Protein AF-A0AA41V0Y3-F1 (afdb_monomer)

Radius of gyration: 14.24 Å; Cα contacts (8 Å, |Δi|>4): 63; chains: 1; bounding box: 28×35×29 Å

Sequence (74 aa):
MQMLNDRGCLVGDFEVNETRAGFLAKFGDTFKTEDLDIKKSKRNDNTDEIYVFFADESKVGSKTVKTCCNPDEE

Structure (mmCIF, N/CA/C/O backbone):
data_AF-A0AA41V0Y3-F1
#
_entry.id   AF-A0AA41V0Y3-F1
#
loop_
_atom_site.group_PDB
_atom_site.id
_atom_site.type_symbol
_atom_site.label_atom_id
_atom_site.label_alt_id
_atom_site.label_comp_id
_atom_site.label_asym_id
_atom_site.label_entity_id
_atom_site.label_seq_id
_atom_site.pdbx_PDB_ins_code
_atom_site.Cartn_x
_atom_site.Cartn_y
_atom_site.Cartn_z
_atom_site.occupancy
_atom_site.B_iso_or_equiv
_atom_site.auth_seq_id
_atom_site.auth_comp_id
_atom_site.auth_asym_id
_atom_site.auth_atom_id
_atom_site.pdbx_PDB_model_num
ATOM 1 N N . MET A 1 1 ? -3.606 -3.574 -3.379 1.00 90.25 1 MET A N 1
ATOM 2 C CA . MET A 1 1 ? -2.308 -3.749 -4.073 1.00 90.25 1 MET A CA 1
ATOM 3 C C . MET A 1 1 ? -2.406 -3.906 -5.597 1.00 90.25 1 MET A C 1
ATOM 5 O O . MET A 1 1 ? -1.453 -3.543 -6.275 1.00 90.25 1 MET A O 1
ATOM 9 N N . GLN A 1 2 ? -3.540 -4.350 -6.166 1.00 91.50 2 GLN A N 1
ATOM 10 C CA . GLN A 1 2 ? -3.708 -4.506 -7.630 1.00 91.50 2 GLN A CA 1
ATOM 11 C C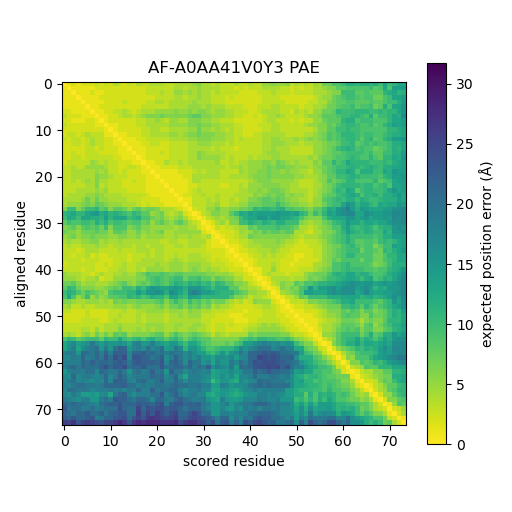 . GLN A 1 2 ? -3.393 -3.234 -8.439 1.00 91.50 2 GLN A C 1
ATOM 13 O O . GLN A 1 2 ? -2.657 -3.304 -9.414 1.00 91.50 2 GLN A O 1
ATOM 18 N N . MET A 1 3 ? -3.864 -2.065 -7.987 1.00 93.38 3 MET A N 1
ATOM 19 C CA . MET A 1 3 ? -3.596 -0.770 -8.634 1.00 93.38 3 MET A CA 1
ATOM 20 C C . MET A 1 3 ? -2.096 -0.457 -8.782 1.00 93.38 3 MET A C 1
ATOM 22 O O . MET A 1 3 ? -1.681 0.094 -9.796 1.00 93.38 3 MET A O 1
ATOM 26 N N . LEU A 1 4 ? -1.278 -0.786 -7.778 1.00 91.12 4 LEU A N 1
ATOM 27 C CA . LEU A 1 4 ? 0.167 -0.544 -7.828 1.00 91.12 4 LEU A CA 1
ATOM 28 C C . LEU A 1 4 ? 0.854 -1.529 -8.782 1.00 91.12 4 LEU A C 1
ATOM 30 O O . LEU A 1 4 ? 1.749 -1.136 -9.526 1.00 91.12 4 LEU A O 1
ATOM 34 N N . ASN A 1 5 ? 0.398 -2.784 -8.815 1.00 91.19 5 ASN A N 1
ATOM 35 C CA . ASN A 1 5 ? 0.922 -3.786 -9.742 1.00 91.19 5 ASN A CA 1
ATOM 36 C C . ASN A 1 5 ? 0.648 -3.409 -11.209 1.00 91.19 5 ASN A C 1
ATOM 38 O O . ASN A 1 5 ? 1.549 -3.491 -12.038 1.00 91.19 5 ASN A O 1
ATOM 42 N N . ASP A 1 6 ? -0.563 -2.929 -11.513 1.00 91.31 6 ASP A N 1
ATOM 43 C CA . ASP A 1 6 ? -0.952 -2.467 -12.856 1.00 91.31 6 ASP A CA 1
ATOM 44 C C . ASP A 1 6 ? -0.105 -1.271 -13.333 1.00 91.31 6 ASP A C 1
ATOM 46 O O . ASP A 1 6 ? 0.265 -1.170 -14.500 1.00 91.31 6 ASP A O 1
ATOM 50 N N . ARG A 1 7 ? 0.321 -0.413 -12.398 1.00 89.06 7 ARG A N 1
ATOM 51 C CA . ARG A 1 7 ? 1.239 0.712 -12.654 1.00 89.06 7 ARG A CA 1
ATOM 52 C C . ARG A 1 7 ? 2.713 0.311 -12.795 1.00 89.06 7 ARG A C 1
ATOM 54 O O . ARG A 1 7 ? 3.563 1.182 -12.980 1.00 89.06 7 ARG A O 1
ATOM 61 N N . GLY A 1 8 ? 3.037 -0.979 -12.697 1.00 89.00 8 GLY A N 1
ATOM 62 C CA . GLY A 1 8 ? 4.408 -1.484 -12.805 1.00 89.00 8 GLY A CA 1
ATOM 63 C C . GLY A 1 8 ? 5.257 -1.305 -11.541 1.00 89.00 8 GLY A C 1
ATOM 64 O O . GLY A 1 8 ? 6.488 -1.397 -11.610 1.00 89.00 8 GLY A O 1
ATOM 65 N N . CYS A 1 9 ? 4.633 -1.058 -10.384 1.00 91.12 9 CYS A N 1
ATOM 66 C CA . CYS A 1 9 ? 5.332 -1.093 -9.100 1.00 91.12 9 CYS A CA 1
ATOM 67 C C . CYS A 1 9 ? 5.755 -2.521 -8.740 1.00 91.12 9 CYS A C 1
ATOM 69 O O . CYS A 1 9 ? 5.156 -3.510 -9.174 1.00 91.12 9 CYS A O 1
ATOM 71 N N . LEU A 1 10 ? 6.788 -2.634 -7.906 1.00 90.62 10 LEU A N 1
ATOM 72 C CA . LEU A 1 10 ? 7.221 -3.918 -7.373 1.00 90.62 10 LEU A CA 1
ATOM 73 C C . LEU A 1 10 ? 6.229 -4.415 -6.308 1.00 90.62 10 LEU A C 1
ATOM 75 O O . LEU A 1 10 ? 6.344 -4.102 -5.124 1.00 90.62 10 LEU A O 1
ATOM 79 N N . VAL A 1 11 ? 5.239 -5.185 -6.750 1.00 91.19 11 VAL A N 1
ATOM 80 C CA . VAL A 1 11 ? 4.215 -5.805 -5.902 1.00 91.19 11 VAL A CA 1
ATOM 81 C C . VAL A 1 11 ? 4.300 -7.319 -6.052 1.00 91.19 11 VAL A C 1
ATOM 83 O O . VAL A 1 11 ? 4.327 -7.822 -7.175 1.00 91.19 11 VAL A O 1
ATOM 86 N N . GLY A 1 12 ? 4.358 -8.036 -4.931 1.00 90.06 12 GLY A N 1
ATOM 87 C CA . GLY A 1 12 ? 4.329 -9.499 -4.928 1.00 90.06 12 GLY A CA 1
ATOM 88 C C . GLY A 1 12 ? 2.909 -10.059 -5.048 1.00 90.06 12 GLY A C 1
ATOM 89 O O . GLY A 1 12 ? 1.952 -9.460 -4.556 1.00 90.06 12 GLY A O 1
ATOM 90 N N . ASP A 1 13 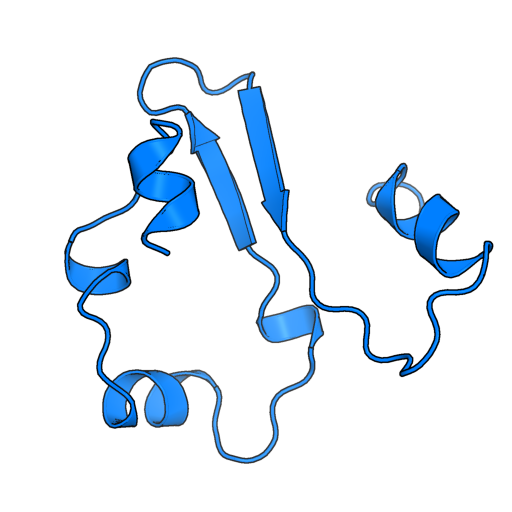? 2.762 -11.254 -5.628 1.00 89.62 13 ASP A N 1
ATOM 91 C CA . ASP A 1 13 ? 1.465 -11.944 -5.728 1.00 89.62 13 ASP A CA 1
ATOM 92 C C . ASP A 1 13 ? 0.799 -12.169 -4.366 1.00 89.62 13 ASP A C 1
ATOM 94 O O . ASP A 1 13 ? -0.426 -12.128 -4.263 1.00 89.62 13 ASP A O 1
ATOM 98 N N . PHE A 1 14 ? 1.588 -12.357 -3.305 1.00 90.62 14 PHE A N 1
ATOM 99 C CA . PHE A 1 14 ? 1.073 -12.502 -1.942 1.00 90.62 14 PHE A CA 1
ATOM 100 C C . PHE A 1 14 ? 0.410 -11.218 -1.421 1.00 90.62 14 PHE A C 1
ATOM 102 O O . PHE A 1 14 ? -0.538 -11.300 -0.652 1.00 90.62 14 PHE A O 1
ATOM 109 N N . GLU A 1 15 ? 0.861 -10.037 -1.859 1.00 89.00 15 GLU A N 1
ATOM 110 C CA . GLU A 1 15 ? 0.266 -8.752 -1.470 1.00 89.00 15 GLU A CA 1
ATOM 111 C C . GLU A 1 15 ? -1.054 -8.501 -2.210 1.00 89.00 15 GLU A C 1
ATOM 113 O O . GLU A 1 15 ? -1.952 -7.823 -1.710 1.00 89.00 15 GLU A O 1
ATOM 118 N N . VAL A 1 16 ? -1.170 -9.032 -3.430 1.00 91.12 16 VAL A N 1
ATOM 119 C CA . VAL A 1 16 ? -2.392 -8.965 -4.239 1.00 91.12 16 VAL A CA 1
ATOM 120 C C . VAL A 1 16 ? -3.439 -9.963 -3.750 1.00 91.12 16 VAL A C 1
ATOM 122 O O . VAL A 1 16 ? -4.619 -9.619 -3.705 1.00 91.12 16 VAL A O 1
ATOM 125 N N . ASN A 1 17 ? -3.004 -11.165 -3.372 1.00 92.69 17 ASN A N 1
ATOM 126 C CA . ASN A 1 17 ? -3.855 -12.262 -2.913 1.00 92.69 17 ASN A CA 1
ATOM 127 C C . ASN A 1 17 ? -3.949 -12.353 -1.378 1.00 92.69 17 ASN A C 1
ATOM 129 O O . ASN A 1 17 ? -4.361 -13.386 -0.848 1.00 92.69 17 ASN A O 1
ATOM 133 N N . GLU A 1 18 ? -3.561 -11.297 -0.656 1.00 92.12 18 GLU A N 1
ATOM 134 C CA . GLU A 1 18 ? -3.639 -11.251 0.805 1.00 92.12 18 GLU A CA 1
ATOM 135 C C . GLU A 1 18 ? -5.090 -11.477 1.254 1.00 92.12 18 GLU A C 1
ATOM 137 O O . GLU A 1 18 ? -6.037 -10.866 0.748 1.00 92.12 18 GLU A O 1
ATOM 142 N N . THR A 1 19 ? -5.276 -12.389 2.207 1.00 93.19 19 THR A N 1
ATOM 143 C CA . THR A 1 19 ? -6.614 -12.728 2.697 1.00 93.19 19 THR A CA 1
ATOM 144 C C . THR A 1 19 ? -7.055 -11.744 3.772 1.00 93.19 19 THR A C 1
ATOM 146 O O . THR A 1 19 ? -6.235 -11.205 4.511 1.00 93.19 19 THR A O 1
ATOM 149 N N . ARG A 1 20 ? -8.371 -11.565 3.948 1.00 88.44 20 ARG A N 1
ATOM 150 C CA . ARG A 1 20 ? -8.912 -10.736 5.042 1.00 88.44 20 ARG A CA 1
ATOM 151 C C . ARG A 1 20 ? -8.389 -11.172 6.416 1.00 88.44 20 ARG A C 1
ATOM 153 O O . ARG A 1 20 ? -8.099 -10.325 7.250 1.00 88.44 20 ARG A O 1
ATOM 160 N N . ALA A 1 21 ? -8.276 -12.479 6.650 1.00 91.00 21 ALA A N 1
ATOM 161 C CA . ALA A 1 21 ? -7.763 -13.012 7.908 1.00 91.00 21 ALA A CA 1
ATOM 162 C C . ALA A 1 21 ? -6.273 -12.684 8.104 1.00 91.00 21 ALA A C 1
ATOM 164 O O . ALA A 1 21 ? -5.892 -12.269 9.192 1.00 91.00 21 ALA A O 1
ATOM 165 N N . GLY A 1 22 ? -5.453 -12.811 7.054 1.00 89.69 22 GLY A N 1
ATOM 166 C CA . GLY A 1 22 ? -4.038 -12.422 7.085 1.00 89.69 22 GLY A CA 1
ATOM 167 C C . GLY A 1 22 ? -3.846 -10.920 7.298 1.00 89.69 22 GLY A C 1
ATOM 168 O O . GLY A 1 22 ? -3.014 -10.510 8.104 1.00 89.69 22 GLY A O 1
ATOM 169 N N . PHE A 1 23 ? -4.692 -10.102 6.670 1.00 89.06 23 PHE A N 1
ATOM 170 C CA . PHE A 1 23 ? -4.730 -8.660 6.896 1.00 89.06 23 PHE A CA 1
ATOM 171 C C . PHE A 1 23 ? -5.062 -8.316 8.357 1.00 89.06 23 PHE A C 1
ATOM 173 O O . PHE A 1 23 ? -4.306 -7.599 9.002 1.00 89.06 23 PHE A O 1
ATOM 180 N N . LEU A 1 24 ? -6.137 -8.880 8.918 1.00 88.81 24 LEU A N 1
ATOM 181 C CA . LEU A 1 24 ? -6.507 -8.659 10.324 1.00 88.81 24 LEU A CA 1
ATOM 182 C C . LEU A 1 24 ? -5.462 -9.212 11.304 1.00 88.81 24 LEU A C 1
ATOM 184 O O . LEU A 1 24 ? -5.282 -8.652 12.376 1.00 88.81 24 LEU A O 1
ATOM 188 N N . ALA A 1 25 ? -4.751 -10.284 10.951 1.00 89.62 25 ALA A N 1
ATOM 189 C CA . ALA A 1 25 ? -3.655 -10.800 11.768 1.00 89.62 25 ALA A CA 1
ATOM 190 C C . ALA A 1 25 ? -2.433 -9.863 11.775 1.00 89.62 25 ALA A C 1
ATOM 192 O O . ALA A 1 25 ? -1.721 -9.811 12.774 1.00 89.62 25 ALA A O 1
ATOM 193 N N . LYS A 1 26 ? -2.194 -9.134 10.676 1.00 86.00 26 LYS A N 1
ATOM 194 C CA . LYS A 1 26 ? -1.115 -8.142 10.561 1.00 86.00 26 LYS A CA 1
ATOM 195 C C . LYS A 1 26 ? -1.444 -6.835 11.281 1.00 86.00 26 LYS A C 1
ATOM 197 O O . LYS A 1 26 ? -0.618 -6.352 12.041 1.00 86.00 26 LYS A O 1
ATOM 202 N N . PHE A 1 27 ? -2.635 -6.292 11.038 1.00 83.38 27 PHE A N 1
ATOM 203 C CA . PHE A 1 27 ? -3.022 -4.943 11.468 1.00 83.38 27 PHE A CA 1
ATOM 204 C C . PHE A 1 27 ? -3.872 -4.924 12.748 1.00 83.38 27 PHE A C 1
ATOM 206 O O . PHE A 1 27 ? -3.996 -3.895 13.407 1.00 83.38 27 PHE A O 1
ATOM 213 N N . GLY A 1 28 ? -4.442 -6.064 13.141 1.00 82.88 28 GLY A N 1
ATOM 214 C CA . GLY A 1 28 ? -5.349 -6.161 14.280 1.00 82.88 28 GLY A CA 1
ATOM 215 C C . GLY A 1 28 ? -6.730 -5.553 14.016 1.00 82.88 28 GLY A C 1
ATOM 216 O O . GLY A 1 28 ? -7.077 -5.183 12.894 1.00 82.88 28 GLY A O 1
ATOM 217 N N . ASP A 1 29 ? -7.534 -5.482 15.079 1.00 75.06 29 ASP A N 1
ATOM 218 C CA . ASP A 1 29 ? -8.877 -4.875 15.058 1.00 75.06 29 ASP A CA 1
ATOM 219 C C . ASP A 1 29 ? -8.810 -3.340 15.203 1.00 75.06 29 ASP A C 1
ATOM 221 O O . ASP A 1 29 ? -9.638 -2.617 14.656 1.00 75.06 29 ASP A O 1
ATOM 225 N N . THR A 1 30 ? -7.764 -2.842 15.876 1.00 75.81 30 THR A N 1
ATOM 226 C CA . THR A 1 30 ? -7.477 -1.413 16.050 1.00 75.81 30 THR A CA 1
ATOM 227 C C . THR A 1 30 ? -6.191 -1.061 15.310 1.00 75.81 30 THR A C 1
ATOM 229 O O . THR A 1 30 ? -5.105 -1.132 15.884 1.00 75.81 30 THR A O 1
ATOM 232 N N . PHE A 1 31 ? -6.311 -0.671 14.044 1.00 75.50 31 PHE A N 1
ATOM 233 C CA . PHE A 1 31 ? -5.200 -0.129 13.263 1.00 75.50 31 PHE A CA 1
ATOM 234 C C . PHE A 1 31 ? -5.340 1.386 13.121 1.00 75.50 31 PHE A C 1
ATOM 236 O O . PHE A 1 31 ? -6.447 1.925 13.077 1.00 75.50 31 PHE A O 1
ATOM 243 N N . LYS A 1 32 ? -4.203 2.077 13.053 1.00 79.88 32 LYS A N 1
ATOM 244 C CA . LYS A 1 32 ? -4.152 3.482 12.641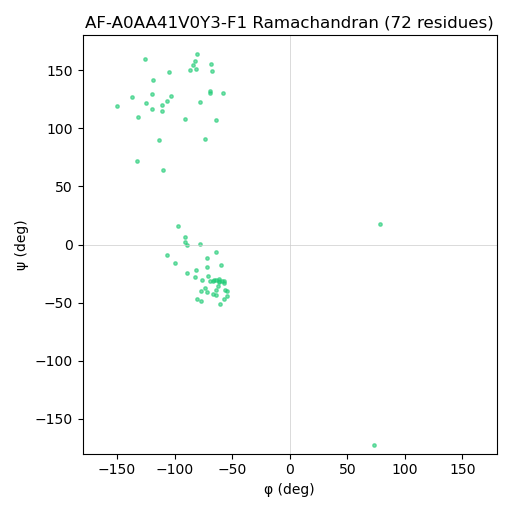 1.00 79.88 32 LYS A CA 1
ATOM 245 C C . LYS A 1 32 ? -4.058 3.542 11.124 1.00 79.88 32 LYS A C 1
ATOM 247 O O . LYS A 1 32 ? -3.483 2.644 10.514 1.00 79.88 32 LYS A O 1
ATOM 252 N N . THR A 1 33 ? -4.588 4.596 10.514 1.00 81.06 33 THR A N 1
ATOM 253 C CA . THR A 1 33 ? -4.483 4.766 9.060 1.00 81.06 33 T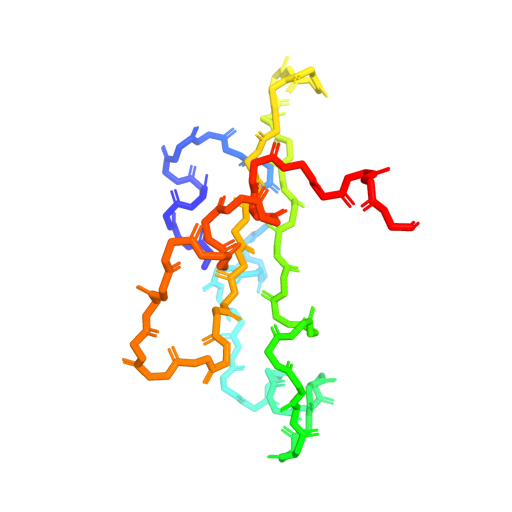HR A CA 1
ATOM 254 C C . THR A 1 33 ? -3.032 4.886 8.589 1.00 81.06 33 THR A C 1
ATOM 256 O O . THR A 1 33 ? -2.726 4.395 7.511 1.00 81.06 33 THR A O 1
ATOM 259 N N . GLU A 1 34 ? -2.147 5.427 9.432 1.00 79.38 34 GLU A N 1
ATOM 260 C CA . GLU A 1 34 ? -0.692 5.517 9.216 1.00 79.38 34 GLU A CA 1
ATOM 261 C C . GLU A 1 34 ? -0.033 4.142 9.014 1.00 79.38 34 GLU A C 1
ATOM 263 O O . GLU A 1 34 ? 0.929 4.010 8.266 1.00 79.38 34 GLU A O 1
ATOM 268 N N . ASP A 1 35 ? -0.564 3.090 9.648 1.00 82.31 35 ASP A N 1
ATOM 269 C CA . ASP A 1 35 ? -0.036 1.725 9.503 1.00 82.31 35 ASP A CA 1
ATOM 270 C C . ASP A 1 35 ? -0.362 1.143 8.113 1.00 82.31 35 ASP A C 1
ATOM 272 O O . ASP A 1 35 ? 0.289 0.217 7.635 1.00 82.31 35 ASP A O 1
ATOM 276 N N . LEU A 1 36 ? -1.359 1.719 7.429 1.00 87.06 36 LEU A N 1
ATOM 277 C CA . LEU A 1 36 ? -1.770 1.341 6.078 1.00 87.06 36 LEU A CA 1
ATOM 278 C C . LEU A 1 36 ? -1.049 2.131 4.984 1.00 87.06 36 LEU A C 1
ATOM 280 O O . LEU A 1 36 ? -1.406 1.987 3.810 1.00 87.06 36 LEU A O 1
AT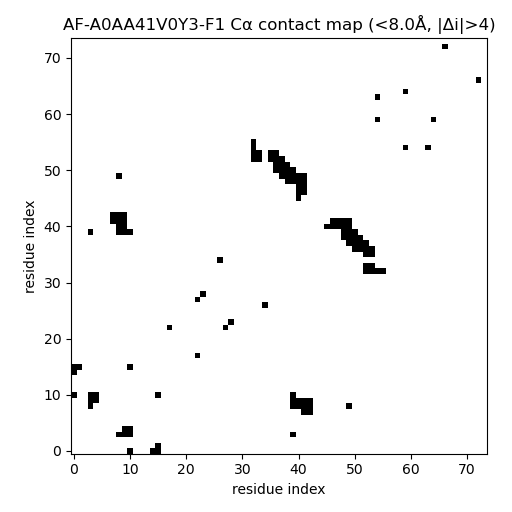OM 284 N N . ASP A 1 37 ? -0.063 2.950 5.340 1.00 87.12 37 ASP A N 1
ATOM 285 C CA . ASP A 1 37 ? 0.711 3.709 4.372 1.00 87.12 37 ASP A CA 1
ATOM 286 C C . ASP A 1 37 ? 1.596 2.776 3.537 1.00 87.12 37 ASP A C 1
ATOM 288 O O . ASP A 1 37 ? 2.311 1.897 4.023 1.00 87.12 37 ASP A O 1
ATOM 292 N N . ILE A 1 38 ? 1.526 2.949 2.221 1.00 89.75 38 ILE A N 1
ATOM 293 C CA . ILE A 1 38 ? 2.173 2.087 1.241 1.00 89.75 38 ILE A CA 1
ATOM 294 C C . ILE A 1 38 ? 3.150 2.924 0.431 1.00 89.75 38 ILE A C 1
ATOM 296 O O . ILE A 1 38 ? 2.755 3.787 -0.354 1.00 89.75 38 ILE A O 1
ATOM 300 N N . LYS A 1 39 ? 4.434 2.586 0.542 1.00 89.06 39 LYS A N 1
ATOM 301 C CA . LYS A 1 39 ? 5.499 3.111 -0.311 1.00 89.06 39 LYS A CA 1
ATOM 302 C C . LYS A 1 39 ? 6.026 2.005 -1.222 1.00 89.06 39 LYS A C 1
ATOM 304 O O . LYS A 1 39 ? 6.480 0.967 -0.739 1.00 89.06 39 LYS A O 1
ATOM 309 N N . LYS A 1 40 ? 5.937 2.194 -2.542 1.00 90.25 40 LYS A N 1
ATOM 310 C CA . LYS A 1 40 ? 6.410 1.213 -3.533 1.00 90.25 40 LYS A CA 1
ATOM 311 C C . LYS A 1 40 ? 7.160 1.877 -4.680 1.00 90.25 40 LYS A C 1
ATOM 313 O O . LYS A 1 40 ? 6.611 2.729 -5.375 1.00 90.25 40 LYS A O 1
ATOM 318 N N . SER A 1 41 ? 8.371 1.404 -4.934 1.00 90.62 41 SER A N 1
ATOM 319 C CA . SER A 1 41 ? 9.188 1.802 -6.082 1.00 90.62 41 SER A CA 1
ATOM 320 C C . SER A 1 41 ? 8.786 1.026 -7.347 1.00 90.62 41 SER A C 1
ATOM 322 O O . SER A 1 41 ? 8.177 -0.056 -7.278 1.00 90.62 41 SER A O 1
ATOM 324 N N . LYS A 1 42 ? 9.093 1.569 -8.530 1.00 88.62 42 LYS A N 1
ATOM 325 C CA . LYS A 1 42 ? 8.891 0.848 -9.796 1.00 88.62 42 LYS A CA 1
ATOM 326 C C . LYS A 1 42 ? 9.837 -0.345 -9.904 1.00 88.62 42 LYS A C 1
ATOM 328 O O . LYS A 1 42 ? 10.969 -0.323 -9.439 1.00 88.62 42 LYS A O 1
ATOM 333 N N . ARG A 1 43 ? 9.390 -1.403 -10.591 1.00 84.56 43 ARG A N 1
ATOM 334 C CA . ARG A 1 43 ? 10.184 -2.636 -10.763 1.00 84.56 43 ARG A CA 1
ATOM 335 C C . ARG A 1 43 ? 11.507 -2.408 -11.504 1.00 84.56 43 ARG A C 1
ATOM 337 O O . ARG A 1 43 ? 12.464 -3.136 -11.271 1.00 84.56 43 ARG A O 1
ATOM 344 N N . ASN A 1 44 ? 11.534 -1.436 -12.414 1.00 83.12 44 ASN A N 1
ATOM 345 C CA . ASN A 1 44 ? 12.678 -1.158 -13.284 1.00 83.12 44 ASN A CA 1
ATOM 346 C C . ASN A 1 44 ? 13.453 0.109 -12.891 1.00 83.12 44 ASN A C 1
ATOM 348 O O . ASN A 1 44 ? 14.505 0.370 -13.463 1.00 83.12 44 ASN A O 1
ATOM 352 N N . ASP A 1 45 ? 12.927 0.909 -11.963 1.00 81.00 45 ASP A N 1
ATOM 353 C CA . ASP A 1 45 ? 13.526 2.182 -11.581 1.00 81.00 45 ASP A CA 1
ATOM 354 C C . ASP A 1 45 ? 13.210 2.488 -10.113 1.00 81.00 45 ASP A C 1
ATOM 356 O 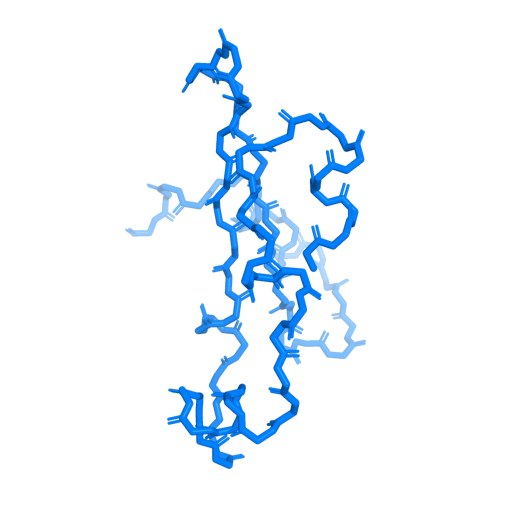O . ASP A 1 45 ? 12.047 2.576 -9.725 1.00 81.00 45 ASP A O 1
ATOM 360 N N . ASN A 1 46 ? 14.253 2.610 -9.292 1.00 75.75 46 ASN A N 1
ATOM 361 C CA . ASN A 1 46 ? 14.103 2.859 -7.856 1.00 75.75 46 ASN A CA 1
ATOM 362 C C . ASN A 1 46 ? 14.044 4.360 -7.517 1.00 75.75 46 ASN A C 1
ATOM 364 O O . ASN A 1 46 ? 13.941 4.697 -6.343 1.00 75.75 46 ASN A O 1
ATOM 368 N N . THR A 1 47 ? 14.133 5.253 -8.510 1.00 78.81 47 THR A N 1
ATOM 369 C CA . THR A 1 47 ? 14.001 6.707 -8.314 1.00 78.81 47 THR A CA 1
ATOM 370 C C . THR A 1 47 ? 12.546 7.166 -8.426 1.00 78.81 47 THR A C 1
ATOM 372 O O . THR A 1 47 ? 12.162 8.159 -7.813 1.00 78.81 47 THR A O 1
ATOM 375 N N . ASP A 1 48 ? 11.716 6.396 -9.136 1.00 83.19 48 ASP A N 1
ATOM 376 C CA . ASP A 1 48 ? 10.267 6.564 -9.206 1.00 83.19 48 ASP A CA 1
ATOM 377 C C . ASP A 1 48 ? 9.558 5.742 -8.114 1.00 83.19 48 ASP A C 1
ATOM 379 O O . ASP A 1 48 ? 9.431 4.513 -8.203 1.00 83.19 48 ASP A O 1
ATOM 383 N N . GLU A 1 49 ? 9.020 6.432 -7.109 1.00 87.44 49 GLU A N 1
ATOM 384 C CA . GLU A 1 49 ? 8.258 5.825 -6.018 1.00 87.44 49 GLU A CA 1
ATOM 385 C C . GLU A 1 49 ? 6.822 6.351 -5.971 1.00 87.44 49 GLU A C 1
ATOM 387 O O . GLU A 1 49 ? 6.556 7.530 -6.194 1.00 87.44 49 GLU A O 1
ATOM 392 N N . ILE A 1 50 ? 5.876 5.462 -5.666 1.00 89.25 50 ILE A N 1
ATOM 393 C CA . ILE A 1 50 ? 4.488 5.826 -5.388 1.00 89.25 50 ILE A CA 1
ATOM 394 C C . ILE A 1 50 ? 4.253 5.685 -3.889 1.00 89.25 50 ILE A C 1
ATOM 396 O O . ILE A 1 50 ? 4.440 4.604 -3.325 1.00 89.25 50 ILE A O 1
ATOM 400 N N . TYR A 1 51 ? 3.809 6.780 -3.277 1.00 88.25 51 TYR A N 1
ATOM 401 C CA . TYR A 1 51 ? 3.325 6.817 -1.904 1.00 88.25 51 TYR A CA 1
ATOM 402 C C . TYR A 1 51 ? 1.796 6.875 -1.895 1.00 88.25 51 TYR A C 1
ATOM 404 O O . TYR A 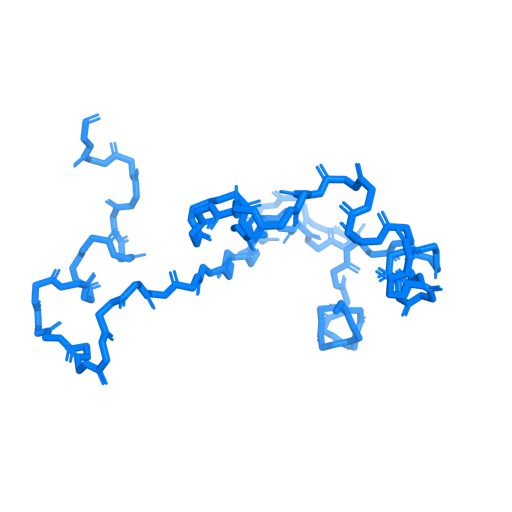1 51 ? 1.193 7.709 -2.574 1.00 88.25 51 TYR A O 1
ATOM 412 N N . VAL A 1 52 ? 1.167 5.968 -1.156 1.00 88.31 52 VAL A N 1
ATOM 413 C CA . VAL A 1 52 ? -0.281 5.909 -0.943 1.00 88.31 52 VAL A CA 1
ATOM 414 C C . VAL A 1 52 ? -0.510 5.915 0.556 1.00 88.31 52 VAL A C 1
ATOM 416 O O . VAL A 1 52 ? -0.033 5.019 1.237 1.00 88.31 52 VAL A O 1
ATOM 419 N N . PHE A 1 53 ? -1.258 6.888 1.053 1.00 86.44 53 PHE A N 1
ATOM 420 C CA . PHE A 1 53 ? -1.627 6.993 2.461 1.00 86.44 53 PHE A CA 1
ATOM 421 C C . PHE A 1 53 ? -3.143 7.107 2.584 1.00 86.44 53 PHE A C 1
ATOM 423 O O . PHE A 1 53 ? -3.837 7.490 1.632 1.00 86.44 53 PHE A O 1
ATOM 430 N N . PHE A 1 54 ? -3.657 6.792 3.767 1.00 82.06 54 PHE A N 1
ATOM 431 C CA . PHE A 1 54 ? -5.077 6.916 4.074 1.00 82.06 54 PHE A CA 1
ATOM 432 C C . PHE A 1 54 ? -5.279 8.044 5.084 1.00 82.06 54 PHE A C 1
ATOM 434 O O . PHE A 1 54 ? -4.810 7.984 6.216 1.00 82.06 54 PHE A O 1
ATOM 441 N N . ALA A 1 55 ? -5.969 9.107 4.670 1.00 78.75 55 ALA A N 1
ATOM 442 C CA . ALA A 1 55 ? -6.289 10.202 5.578 1.00 78.75 55 ALA A CA 1
ATOM 443 C C . ALA A 1 55 ? -7.323 9.745 6.621 1.00 78.75 55 ALA A C 1
ATOM 445 O O . ALA A 1 55 ? -8.354 9.177 6.259 1.00 78.75 55 ALA A O 1
ATOM 446 N N . ASP A 1 56 ? -7.061 10.037 7.896 1.00 69.94 56 ASP A N 1
ATOM 447 C CA . ASP A 1 56 ? -7.985 9.769 9.010 1.00 69.94 56 ASP A CA 1
ATOM 448 C C . ASP A 1 56 ? -9.207 10.714 8.977 1.00 69.94 56 ASP A C 1
ATOM 450 O O . ASP A 1 56 ? -10.318 10.380 9.390 1.00 69.94 56 ASP A O 1
ATOM 454 N N . GLU A 1 57 ? -9.036 11.906 8.398 1.00 67.81 57 GLU A N 1
ATOM 455 C CA . GLU A 1 57 ? -10.079 12.925 8.335 1.00 67.81 57 GLU A CA 1
ATOM 456 C C . GLU A 1 57 ? -11.128 12.624 7.248 1.00 67.81 57 GLU A C 1
ATOM 458 O O . GLU A 1 57 ? -10.841 12.596 6.051 1.00 67.81 57 GLU A O 1
ATOM 463 N N . SER A 1 58 ? -12.402 12.528 7.652 1.00 60.81 58 SER A N 1
ATOM 464 C CA . SER A 1 58 ? -13.553 12.325 6.747 1.00 60.81 58 SER A CA 1
ATOM 465 C C . SER A 1 58 ? -13.723 13.435 5.686 1.00 60.81 58 SER A C 1
ATOM 467 O O . SER A 1 58 ? -14.394 13.235 4.671 1.00 60.81 58 SER A O 1
ATOM 469 N N . LYS A 1 59 ? -13.101 14.606 5.890 1.00 60.41 59 LYS A N 1
ATOM 470 C CA . LYS A 1 59 ? -12.981 15.686 4.901 1.00 60.41 59 LYS A CA 1
ATOM 471 C C . LYS A 1 59 ? -11.533 16.156 4.835 1.00 60.41 59 LYS A C 1
ATOM 473 O O . LYS A 1 59 ? -11.070 16.834 5.744 1.00 60.41 59 LYS A O 1
ATOM 478 N N . VAL A 1 60 ? -10.862 15.856 3.727 1.00 58.06 60 VAL A N 1
ATOM 479 C CA . VAL A 1 60 ? -9.497 16.321 3.452 1.00 58.06 60 VAL A CA 1
ATOM 480 C C . VAL A 1 60 ? -9.499 17.847 3.328 1.00 58.06 60 VAL A C 1
ATOM 482 O O . VAL A 1 60 ? -10.006 18.411 2.356 1.00 58.06 60 VAL A O 1
ATOM 485 N N . GLY A 1 61 ? -8.964 18.528 4.341 1.00 60.31 61 GLY A N 1
ATOM 486 C CA . GLY A 1 61 ? -8.727 19.966 4.307 1.00 60.31 61 GLY A CA 1
ATOM 487 C C . GLY A 1 61 ? -7.444 20.301 3.544 1.00 60.31 61 GLY A C 1
ATOM 488 O O . GLY A 1 61 ? -6.558 19.471 3.363 1.00 60.31 61 GLY A O 1
ATOM 489 N N . SER A 1 62 ? -7.276 21.562 3.146 1.00 53.75 62 SER A N 1
ATOM 490 C CA . SER A 1 62 ? -6.057 22.053 2.479 1.00 53.75 62 SER A CA 1
ATOM 491 C C . SER A 1 62 ? -4.786 21.991 3.345 1.00 53.75 62 SER A C 1
ATOM 493 O O . SER A 1 62 ? -3.698 22.267 2.843 1.00 53.75 62 SER A O 1
ATOM 495 N N . LYS A 1 63 ? -4.904 21.634 4.631 1.00 58.94 63 LYS A N 1
ATOM 496 C CA . LYS A 1 63 ? -3.774 21.351 5.528 1.00 58.94 63 LYS A CA 1
ATOM 497 C C . LYS A 1 63 ? -3.238 19.936 5.324 1.00 58.94 63 LYS A C 1
ATOM 499 O O . LYS A 1 63 ? -2.042 19.788 5.122 1.00 58.94 63 LYS A O 1
ATOM 504 N N . THR A 1 64 ? -4.126 18.946 5.261 1.00 56.66 64 THR A N 1
ATOM 505 C CA . THR A 1 64 ? -3.790 17.537 5.033 1.00 56.66 64 THR A CA 1
ATOM 506 C C . THR A 1 64 ? -3.019 17.389 3.719 1.00 56.66 64 THR A C 1
ATOM 508 O O . THR A 1 64 ? -1.928 16.843 3.719 1.00 56.66 64 THR A O 1
ATOM 511 N N . VAL A 1 65 ? -3.486 18.020 2.629 1.00 60.00 65 VAL A N 1
ATOM 512 C CA . VAL A 1 65 ? -2.820 17.991 1.305 1.00 60.00 65 VAL A CA 1
ATOM 513 C C . VAL A 1 65 ? -1.370 18.501 1.340 1.00 60.00 65 VAL A C 1
ATOM 515 O O . VAL A 1 65 ? -0.538 18.012 0.582 1.00 60.00 65 VAL A O 1
ATOM 518 N N . LYS A 1 66 ? -1.047 19.471 2.209 1.00 58.94 66 LYS A N 1
ATOM 519 C CA . LYS A 1 66 ? 0.320 20.008 2.323 1.00 58.94 66 LYS A CA 1
ATOM 520 C C . LYS A 1 66 ? 1.268 19.011 2.98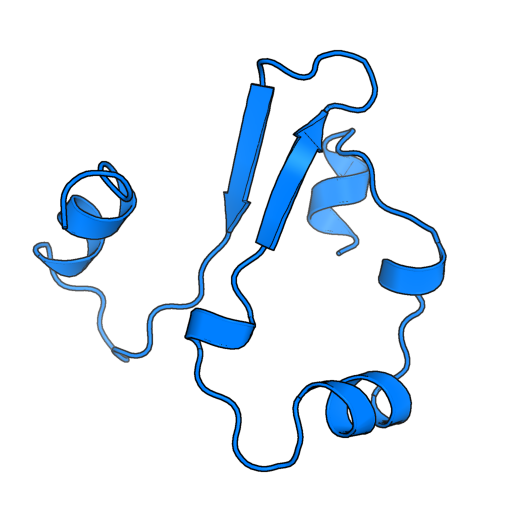3 1.00 58.94 66 LYS A C 1
ATOM 522 O O . LYS A 1 66 ? 2.370 18.833 2.481 1.00 58.94 66 LYS A O 1
ATOM 527 N N . THR A 1 67 ? 0.813 18.319 4.026 1.00 56.81 67 THR A N 1
ATOM 528 C CA . THR A 1 67 ? 1.562 17.224 4.663 1.00 56.81 67 THR A CA 1
ATOM 529 C C . THR A 1 67 ? 1.804 16.073 3.679 1.00 56.81 67 THR A C 1
ATOM 531 O O . THR A 1 67 ? 2.884 15.500 3.648 1.00 56.81 67 THR A O 1
ATOM 534 N N . CYS A 1 68 ? 0.854 15.793 2.781 1.00 53.22 68 CYS A N 1
ATOM 535 C CA . CYS A 1 68 ? 1.012 14.761 1.749 1.00 53.22 68 CYS A CA 1
ATOM 536 C C . CYS A 1 68 ? 2.083 15.088 0.694 1.00 53.22 68 CYS A C 1
ATOM 538 O O . CYS A 1 68 ? 2.674 14.176 0.121 1.00 53.22 68 CYS A O 1
ATOM 540 N N . CYS A 1 69 ? 2.291 16.370 0.380 1.00 56.62 69 CYS A N 1
ATOM 541 C CA . CYS A 1 69 ? 3.295 16.797 -0.599 1.00 56.62 69 CYS A CA 1
ATOM 542 C C . CYS A 1 69 ? 4.711 16.864 -0.010 1.00 56.62 69 CYS A C 1
ATOM 544 O O . CYS A 1 69 ? 5.672 16.759 -0.769 1.00 56.62 69 CYS A O 1
ATOM 546 N N . ASN A 1 70 ? 4.834 16.993 1.316 1.00 53.81 70 ASN A N 1
ATOM 547 C CA . ASN A 1 70 ? 6.102 17.088 2.036 1.00 53.81 70 ASN A CA 1
ATOM 548 C C . ASN A 1 70 ? 6.105 16.139 3.256 1.00 53.81 70 ASN A C 1
ATOM 550 O O . ASN A 1 70 ? 6.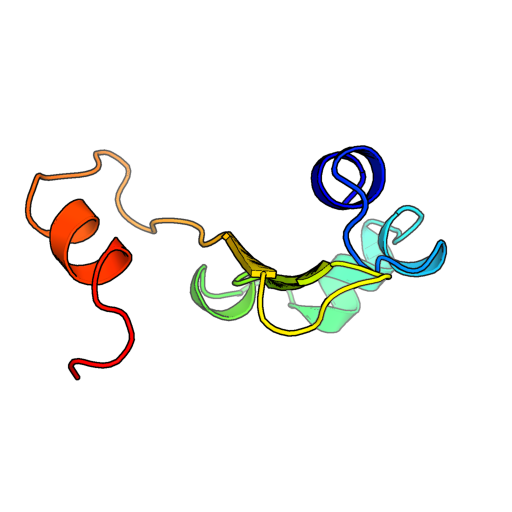032 16.614 4.386 1.00 53.81 70 ASN A O 1
ATOM 554 N N . PRO A 1 71 ? 6.186 14.809 3.060 1.00 54.75 71 PRO A N 1
ATOM 555 C CA . PRO A 1 71 ? 6.240 13.855 4.172 1.00 54.75 71 PRO A CA 1
ATOM 556 C C . PRO A 1 71 ? 7.582 13.856 4.938 1.00 54.75 71 PRO A C 1
ATOM 558 O O . PRO A 1 71 ? 7.660 13.256 6.000 1.00 54.75 71 PRO A O 1
ATOM 561 N N . ASP A 1 72 ? 8.626 14.511 4.410 1.00 54.28 72 ASP A N 1
ATOM 562 C CA . ASP A 1 72 ? 9.973 14.627 5.010 1.00 54.28 72 ASP A CA 1
ATOM 563 C C . ASP A 1 72 ? 10.150 15.878 5.909 1.00 54.28 72 ASP A C 1
ATOM 565 O O . ASP A 1 72 ? 11.244 16.129 6.410 1.00 54.28 72 ASP A O 1
ATOM 569 N N . GLU A 1 73 ? 9.105 16.696 6.093 1.00 45.41 73 GLU A N 1
ATOM 570 C CA . GLU A 1 73 ? 9.136 17.909 6.928 1.00 45.41 73 GLU A CA 1
ATOM 571 C C . GLU A 1 73 ? 8.286 17.716 8.198 1.00 45.41 73 GLU A C 1
ATOM 573 O O . GLU A 1 73 ? 7.272 18.386 8.385 1.00 45.41 73 GLU A O 1
ATOM 578 N N . GLU A 1 74 ? 8.689 16.779 9.062 1.00 44.16 74 GLU A N 1
ATOM 579 C CA . GLU A 1 74 ? 8.299 16.738 10.484 1.00 44.16 74 GLU A CA 1
ATOM 580 C C . GLU A 1 74 ? 9.491 16.364 11.377 1.00 44.16 74 GLU A C 1
ATOM 582 O O . GLU A 1 74 ? 10.208 15.390 11.049 1.00 44.16 74 GLU A O 1
#

Solvent-accessible surface area (backbone atoms only — not comparable to full-atom values): 4714 Å² total; per-residue (Å²): 95,59,73,48,41,77,73,46,28,64,62,57,70,66,62,57,66,57,46,72,68,58,49,40,70,74,50,48,94,79,60,59,46,74,77,65,48,43,77,38,36,33,68,89,40,82,85,52,65,48,79,47,72,52,79,87,56,97,65,85,47,84,64,57,58,51,48,70,78,43,78,86,76,123

Secondary structure (DSSP, 8-state):
-HHHHHTTB---HHHHS--HHHHHHHH-SS--GGGG-EEEEBSS-SS-EEEE---SSSS--TTHHHHHH-TT--

Foldseek 3Di:
DVVCVVVQWPDDPCNVVPDPVNVCVVQPPDHDQAVVWDWTAHPVDRVDIDIDTDDPDPDDDPVNVVCVVCVPPD

Mean predicted aligned error: 8.27 Å

InterPro domains:
  IPR005571 RNA polymerase, Rpb5, N-terminal [PF03871] (1-70)
  IPR014381 DNA-directed RNA polymerase subunit Rpo5/Rpb5 [PTHR10535] (1-70)
  IPR036710 RNA polymerase Rpb5, N-terminal domain superfamily [G3DSA:3.40.1340.10] (1-73)
  IPR036710 RNA polymerase Rpb5, N-terminal domain superfamily [SSF53036] (1-70)

Organism: Papaver nudicaule (NCBI:txid74823)

Nearest PDB structures (foldseek):
  8uha-assembly1_E  TM=9.244E-01  e=1.881E-04  Sus scrofa
  7eu0-assembly1_E  TM=9.100E-01  e=4.731E-04  Arabidopsis thaliana
  8hyj-assembly1_E  TM=7.961E-01  e=4.458E-02  Arabidopsis thaliana

pLDDT: mean 79.19, std 14.02, range [44.16, 93.38]